Protein AF-A0A831TTP4-F1 (afdb_monomer)

Structure (mmCIF, N/CA/C/O backbone):
data_AF-A0A831TTP4-F1
#
_entry.id   AF-A0A831TTP4-F1
#
loop_
_atom_site.group_PDB
_atom_site.id
_atom_site.type_symbol
_atom_site.label_atom_id
_atom_site.label_alt_id
_atom_site.label_comp_id
_atom_site.label_asym_id
_atom_site.label_entity_id
_atom_site.label_seq_id
_atom_site.pdbx_PDB_ins_code
_atom_site.Cartn_x
_atom_site.Cartn_y
_atom_site.Cartn_z
_atom_site.occupancy
_atom_site.B_iso_or_equiv
_atom_site.auth_seq_id
_atom_site.auth_comp_id
_atom_site.auth_asym_id
_atom_site.auth_atom_id
_atom_site.pdbx_PDB_model_num
ATOM 1 N N . MET A 1 1 ? -9.230 6.347 -8.702 1.00 79.06 1 MET A N 1
ATOM 2 C CA . MET A 1 1 ? -8.635 7.580 -8.117 1.00 79.06 1 MET A CA 1
ATOM 3 C C . MET A 1 1 ? -7.131 7.579 -8.394 1.00 79.06 1 MET A C 1
ATOM 5 O O . MET A 1 1 ? -6.587 6.504 -8.600 1.00 79.06 1 MET A O 1
ATOM 9 N N . ARG A 1 2 ? -6.454 8.738 -8.431 1.00 80.31 2 ARG A N 1
ATOM 10 C CA . ARG A 1 2 ? -4.984 8.819 -8.549 1.00 80.31 2 ARG A CA 1
ATOM 11 C C . ARG A 1 2 ? -4.378 9.503 -7.327 1.00 80.31 2 ARG A C 1
ATOM 13 O O . ARG A 1 2 ? -4.895 10.533 -6.901 1.00 80.31 2 ARG A O 1
ATOM 20 N N . ALA A 1 3 ? -3.294 8.951 -6.792 1.00 77.06 3 ALA A N 1
ATOM 21 C CA . ALA A 1 3 ? -2.539 9.535 -5.684 1.00 77.06 3 ALA A CA 1
ATOM 22 C C . ALA A 1 3 ? -1.160 10.045 -6.127 1.00 77.06 3 ALA A C 1
ATOM 24 O O . ALA A 1 3 ? -0.615 9.651 -7.164 1.00 77.06 3 ALA A O 1
ATOM 25 N N . ARG A 1 4 ? -0.591 10.952 -5.320 1.00 77.38 4 ARG A N 1
ATOM 26 C CA . ARG A 1 4 ? 0.774 11.467 -5.510 1.00 77.38 4 ARG A CA 1
ATOM 27 C C . ARG A 1 4 ? 1.772 10.303 -5.498 1.00 77.38 4 ARG A C 1
ATOM 29 O O . ARG A 1 4 ? 1.613 9.374 -4.718 1.00 77.38 4 ARG A O 1
ATOM 36 N N . GLY A 1 5 ? 2.787 10.369 -6.361 1.00 74.56 5 GLY A N 1
ATOM 37 C CA . GLY A 1 5 ? 3.760 9.283 -6.546 1.00 74.56 5 GLY A CA 1
ATOM 38 C C . GLY A 1 5 ? 3.427 8.313 -7.686 1.00 74.56 5 GLY A C 1
ATOM 39 O O . GLY A 1 5 ? 4.150 7.345 -7.873 1.00 74.56 5 GLY A O 1
ATOM 40 N N . GLY A 1 6 ? 2.375 8.585 -8.467 1.00 85.88 6 GLY A N 1
ATOM 41 C CA . GLY A 1 6 ? 2.029 7.777 -9.639 1.00 85.88 6 GLY A CA 1
ATOM 42 C C . GLY A 1 6 ? 1.288 6.499 -9.270 1.00 85.88 6 GLY A C 1
ATOM 43 O O . GLY A 1 6 ? 1.607 5.445 -9.794 1.00 85.88 6 GLY A O 1
ATOM 44 N N . TYR A 1 7 ? 0.320 6.575 -8.358 1.00 88.62 7 TYR A N 1
ATOM 45 C CA . TYR A 1 7 ? -0.490 5.419 -7.971 1.00 88.62 7 TYR A CA 1
ATOM 46 C C . TYR A 1 7 ? -1.911 5.559 -8.503 1.00 88.62 7 TYR A C 1
ATOM 48 O O . TYR A 1 7 ? -2.552 6.598 -8.311 1.00 88.62 7 TYR A O 1
ATOM 56 N N . GLU A 1 8 ? -2.418 4.502 -9.121 1.00 92.75 8 GLU A N 1
ATOM 57 C CA . GLU A 1 8 ? -3.842 4.305 -9.352 1.00 92.75 8 GLU A CA 1
ATOM 58 C C . GLU A 1 8 ? -4.432 3.513 -8.186 1.00 92.75 8 GLU A C 1
ATOM 60 O O . GLU A 1 8 ? -3.843 2.548 -7.701 1.00 92.75 8 GLU A O 1
ATOM 65 N N . LEU A 1 9 ? -5.571 3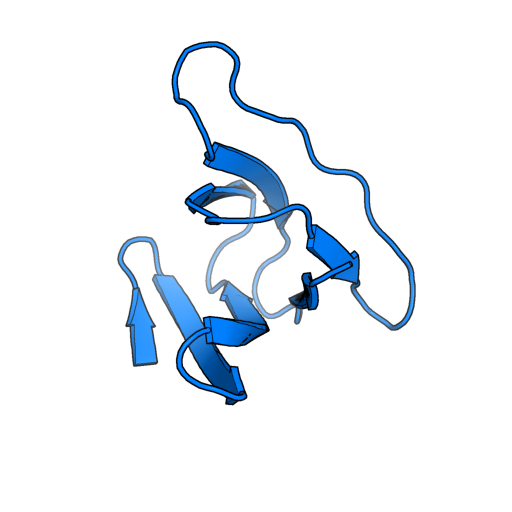.992 -7.691 1.00 91.38 9 LEU A N 1
ATOM 66 C CA . LEU A 1 9 ? -6.225 3.493 -6.490 1.00 91.38 9 LEU A CA 1
ATOM 67 C C . LEU A 1 9 ? -7.704 3.246 -6.751 1.00 91.38 9 LEU A C 1
ATOM 69 O O . LEU A 1 9 ? -8.419 4.143 -7.223 1.00 91.38 9 LEU A O 1
ATOM 73 N N . GLU A 1 10 ? -8.173 2.080 -6.342 1.00 92.00 10 GLU A N 1
ATOM 74 C CA . GLU A 1 10 ? -9.585 1.782 -6.139 1.00 92.00 10 GLU A CA 1
ATOM 75 C C . GLU A 1 10 ? -9.795 1.427 -4.670 1.00 92.00 10 GLU A C 1
ATOM 77 O O . GLU A 1 10 ? -8.970 0.752 -4.062 1.00 92.00 10 GLU A O 1
ATOM 82 N N . ILE A 1 11 ? -10.865 1.939 -4.070 1.00 90.75 11 ILE A N 1
ATOM 83 C CA . ILE A 1 11 ? -11.117 1.785 -2.641 1.00 90.75 11 ILE A CA 1
ATOM 84 C C . ILE A 1 11 ? -12.562 1.354 -2.452 1.00 90.75 11 ILE A C 1
ATOM 86 O O . ILE A 1 11 ? -13.473 2.027 -2.939 1.00 90.75 11 ILE A O 1
ATOM 90 N N . LYS A 1 12 ? -12.764 0.270 -1.704 1.00 90.62 12 LYS A N 1
ATOM 91 C CA . LYS A 1 12 ? -14.081 -0.180 -1.265 1.00 90.62 12 LYS A CA 1
ATOM 92 C C . LYS A 1 12 ? -14.258 0.096 0.218 1.00 90.62 12 LYS A C 1
ATOM 94 O O . LYS A 1 12 ? -13.345 -0.072 1.029 1.00 90.62 12 LYS A O 1
ATOM 99 N N . TRP A 1 13 ? -15.469 0.514 0.545 1.00 89.94 13 TRP A N 1
ATOM 100 C CA . TRP A 1 13 ? -15.882 0.865 1.891 1.00 89.94 13 TRP A CA 1
ATOM 101 C C . TRP A 1 13 ? -17.030 -0.050 2.304 1.00 89.94 13 TRP A C 1
ATOM 103 O O . TRP A 1 13 ? -17.925 -0.319 1.502 1.00 89.94 13 TRP A O 1
ATOM 113 N N . ALA A 1 14 ? -17.037 -0.479 3.561 1.00 88.31 14 ALA A N 1
ATOM 114 C CA . ALA A 1 14 ? -18.140 -1.206 4.172 1.00 88.31 14 ALA A CA 1
ATOM 115 C C . ALA A 1 14 ? -18.430 -0.593 5.544 1.00 88.31 14 ALA A C 1
ATOM 117 O O . ALA A 1 14 ? -17.512 -0.335 6.320 1.00 88.31 14 ALA A O 1
ATOM 118 N N . ASN A 1 15 ? -19.705 -0.332 5.843 1.00 87.00 15 ASN A N 1
ATOM 119 C CA . ASN A 1 15 ? -20.146 0.233 7.127 1.00 87.00 15 ASN A CA 1
ATOM 120 C C . ASN A 1 15 ? -19.422 1.536 7.535 1.00 87.00 15 ASN A C 1
ATOM 122 O O . ASN A 1 15 ? -19.197 1.781 8.715 1.00 87.00 15 ASN A O 1
ATOM 126 N N . GLY A 1 16 ? -19.040 2.372 6.562 1.00 84.12 16 GLY A N 1
ATOM 127 C CA . GLY A 1 16 ? -18.327 3.633 6.810 1.00 84.12 16 GLY A CA 1
ATOM 128 C C . GLY A 1 16 ? -16.817 3.497 7.042 1.00 84.12 16 GLY A C 1
ATOM 129 O O . GLY A 1 16 ? -16.155 4.513 7.239 1.00 84.12 16 GLY A O 1
ATOM 130 N N . SER A 1 17 ? -16.266 2.284 6.958 1.00 84.12 17 SER A N 1
ATOM 131 C CA . SER A 1 17 ? -14.835 2.006 7.109 1.00 84.12 17 SER A CA 1
ATOM 132 C C . SER A 1 17 ? -14.231 1.440 5.828 1.00 84.12 17 SER A C 1
ATOM 134 O O . SER A 1 17 ? -14.921 0.828 5.010 1.00 84.12 17 SER A O 1
ATOM 136 N N . LEU A 1 18 ? -12.930 1.672 5.637 1.00 85.31 18 LEU A N 1
ATOM 137 C CA . LEU A 1 18 ? -12.163 1.066 4.550 1.00 85.31 18 LEU A CA 1
ATOM 138 C C . LEU A 1 18 ? -12.251 -0.451 4.705 1.00 85.31 18 LEU A C 1
ATOM 140 O O . LEU A 1 18 ? -11.930 -0.931 5.782 1.00 85.31 18 LEU A O 1
ATOM 144 N N . SER A 1 19 ? -12.671 -1.183 3.675 1.00 89.38 19 SER A N 1
ATOM 145 C CA . SER A 1 19 ? -12.707 -2.652 3.701 1.00 89.38 19 SER A CA 1
ATOM 146 C C . SER A 1 19 ? -11.639 -3.264 2.800 1.00 89.38 19 SER A C 1
ATOM 148 O O . SER A 1 19 ? -11.042 -4.282 3.143 1.00 89.38 19 SER A O 1
ATOM 150 N N . GLU A 1 20 ? -11.391 -2.634 1.650 1.00 91.19 20 GLU A N 1
ATOM 151 C CA . GLU A 1 20 ? -10.471 -3.136 0.635 1.00 91.19 20 GLU A CA 1
ATOM 152 C C . GLU A 1 20 ? -9.878 -1.971 -0.163 1.00 91.19 20 GLU A C 1
ATOM 154 O O . GLU A 1 20 ? -10.575 -0.994 -0.452 1.00 91.19 2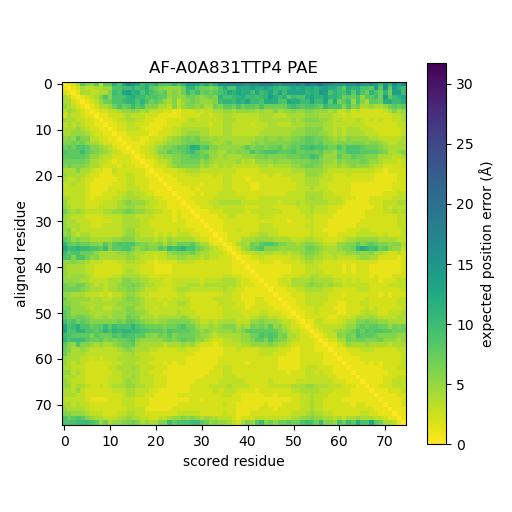0 GLU A O 1
ATOM 159 N N . ALA A 1 21 ? -8.613 -2.072 -0.558 1.00 92.69 21 ALA A N 1
ATOM 160 C CA . ALA A 1 21 ? -8.019 -1.145 -1.517 1.00 92.69 21 ALA A CA 1
ATOM 161 C C . ALA A 1 21 ? -7.184 -1.888 -2.558 1.00 92.69 21 ALA A C 1
ATOM 163 O O . ALA A 1 21 ? -6.440 -2.804 -2.224 1.00 92.69 21 ALA A O 1
ATOM 164 N N . HIS A 1 22 ? -7.290 -1.461 -3.811 1.00 94.62 22 HIS A N 1
ATOM 165 C CA . HIS A 1 22 ? -6.475 -1.930 -4.925 1.00 94.62 22 HIS A CA 1
ATOM 166 C C . HIS A 1 22 ? -5.528 -0.816 -5.328 1.00 94.62 22 HIS A C 1
ATOM 168 O O . HIS A 1 22 ? -5.954 0.313 -5.574 1.00 94.62 22 HIS A O 1
ATOM 174 N N . ILE A 1 23 ? -4.243 -1.141 -5.380 1.00 94.75 23 ILE A N 1
ATOM 175 C CA . ILE A 1 23 ? -3.163 -0.201 -5.648 1.00 94.75 23 ILE A CA 1
ATOM 176 C C . ILE A 1 23 ? -2.379 -0.695 -6.856 1.00 94.75 23 ILE A C 1
ATOM 178 O O . ILE A 1 23 ? -1.869 -1.815 -6.853 1.00 94.75 23 ILE A O 1
ATOM 182 N N . VAL A 1 24 ? -2.245 0.161 -7.867 1.00 96.62 24 VAL A N 1
ATOM 183 C CA . VAL A 1 24 ? -1.386 -0.075 -9.031 1.00 96.62 24 VAL A CA 1
ATOM 184 C C . VAL A 1 24 ? -0.391 1.083 -9.140 1.00 96.62 24 VAL A C 1
ATOM 186 O O . VAL A 1 24 ? -0.787 2.212 -9.439 1.00 96.62 24 VAL A O 1
ATOM 189 N N . PRO A 1 25 ? 0.902 0.857 -8.865 1.00 95.19 25 PRO A N 1
ATOM 190 C CA . PRO A 1 25 ? 1.929 1.877 -8.983 1.00 95.19 25 PRO A CA 1
ATOM 191 C C . PRO A 1 25 ? 2.394 2.020 -10.435 1.00 95.19 25 PRO A C 1
ATOM 193 O O . PRO A 1 25 ? 2.487 1.053 -11.187 1.00 95.19 25 PRO A O 1
ATOM 196 N N . GLN A 1 26 ? 2.783 3.225 -10.820 1.00 94.94 26 GLN A N 1
ATOM 197 C CA . GLN A 1 26 ? 3.427 3.509 -12.100 1.00 94.94 26 GLN A CA 1
ATOM 198 C C . GLN A 1 26 ? 4.944 3.278 -12.038 1.00 94.94 26 GLN A C 1
ATOM 200 O O . GLN A 1 26 ? 5.569 3.025 -13.065 1.00 94.94 26 GLN A O 1
ATOM 205 N N . TYR A 1 27 ? 5.533 3.340 -10.841 1.00 93.88 27 TYR A N 1
ATOM 206 C CA . TYR A 1 27 ? 6.971 3.209 -10.609 1.00 93.88 27 TYR A CA 1
ATOM 207 C C . TYR A 1 27 ? 7.252 2.171 -9.523 1.00 93.88 27 TYR A C 1
ATOM 209 O O . TYR A 1 27 ? 6.473 2.017 -8.585 1.00 93.88 27 TYR A O 1
ATOM 217 N N . SER A 1 28 ? 8.380 1.475 -9.641 1.00 96.31 28 SER A N 1
ATOM 218 C CA . SER A 1 28 ? 8.860 0.570 -8.595 1.00 96.31 28 SER A CA 1
ATOM 219 C C . SER A 1 28 ? 9.516 1.349 -7.452 1.00 96.31 28 SER A C 1
ATOM 221 O O . SER A 1 28 ? 10.084 2.419 -7.678 1.00 96.31 28 SER A O 1
ATOM 223 N N . GLY A 1 29 ? 9.483 0.793 -6.243 1.00 94.81 29 GLY A N 1
ATOM 224 C CA . GLY A 1 29 ? 10.112 1.368 -5.053 1.00 94.81 29 GLY A CA 1
ATOM 225 C C . GLY A 1 29 ? 9.284 1.109 -3.802 1.00 94.81 29 GLY A C 1
ATOM 226 O O . GLY A 1 29 ? 8.518 0.153 -3.747 1.00 94.81 29 GLY A O 1
ATOM 227 N N . THR A 1 30 ? 9.390 1.985 -2.808 1.00 95.06 30 THR A N 1
ATOM 228 C CA . THR A 1 30 ? 8.624 1.847 -1.568 1.00 95.06 30 THR A CA 1
ATOM 229 C C . THR A 1 30 ? 7.280 2.575 -1.668 1.00 95.06 30 THR A C 1
ATOM 231 O O . THR A 1 30 ? 7.223 3.781 -1.921 1.00 95.06 30 THR A O 1
ATOM 234 N N . CYS A 1 31 ? 6.188 1.849 -1.431 1.00 93.38 31 CYS A N 1
ATOM 235 C CA . CYS A 1 31 ? 4.860 2.417 -1.224 1.00 93.38 31 CYS A CA 1
ATOM 236 C C . CYS A 1 31 ? 4.620 2.594 0.274 1.00 93.38 31 CYS A C 1
ATOM 238 O O . CYS A 1 31 ? 4.752 1.631 1.028 1.00 93.38 31 CYS A O 1
ATOM 240 N N . SER A 1 32 ? 4.249 3.805 0.692 1.00 92.88 32 SER A N 1
ATOM 241 C CA . SER A 1 32 ? 3.879 4.116 2.073 1.00 92.88 32 SER A CA 1
ATOM 242 C C . SER A 1 32 ? 2.453 4.634 2.121 1.00 92.88 32 SER A C 1
ATOM 244 O O . SER A 1 32 ? 2.098 5.570 1.403 1.00 92.88 32 SER A O 1
ATOM 246 N N . ILE A 1 33 ? 1.638 4.048 2.990 1.00 90.31 33 ILE A N 1
ATOM 247 C CA . ILE A 1 33 ? 0.226 4.398 3.120 1.00 90.31 33 ILE A CA 1
ATOM 248 C C . ILE A 1 33 ? -0.168 4.481 4.588 1.00 90.31 33 ILE A C 1
ATOM 250 O O . ILE A 1 33 ? 0.353 3.750 5.430 1.00 90.31 33 ILE A O 1
ATOM 254 N N . ARG A 1 34 ? -1.115 5.370 4.891 1.00 90.75 34 ARG A N 1
ATOM 255 C CA . ARG A 1 34 ? -1.731 5.442 6.214 1.00 90.75 34 ARG A CA 1
ATOM 256 C C . ARG A 1 34 ? -2.999 4.602 6.230 1.00 90.75 34 ARG A C 1
ATOM 258 O O . ARG A 1 34 ? -3.898 4.841 5.428 1.00 90.75 34 ARG A O 1
ATOM 265 N N . VAL A 1 35 ? -3.070 3.666 7.163 1.00 87.69 35 VAL A N 1
ATOM 266 C CA . VAL A 1 35 ? -4.189 2.750 7.356 1.00 87.69 35 VAL A CA 1
ATOM 267 C C . VAL A 1 35 ? -4.752 2.889 8.779 1.00 87.69 35 VAL A C 1
ATOM 269 O O . VAL A 1 35 ? -3.980 3.013 9.729 1.00 87.69 35 VAL A O 1
ATOM 272 N N . PRO A 1 36 ? -6.088 2.920 8.952 1.00 80.88 36 PRO A N 1
ATOM 273 C CA . PRO A 1 36 ? -6.716 3.119 10.264 1.00 80.88 36 PRO A CA 1
ATOM 274 C C . PRO A 1 36 ? -6.774 1.852 11.135 1.00 80.88 36 PRO A C 1
ATOM 276 O O . PRO A 1 36 ? -6.965 1.953 12.344 1.00 80.88 36 PRO A O 1
ATOM 279 N N . HIS A 1 37 ? -6.619 0.674 10.529 1.00 82.31 37 HIS A N 1
ATOM 280 C CA . HIS A 1 37 ? -6.720 -0.644 11.163 1.00 82.31 37 HIS A CA 1
ATOM 281 C C . HIS A 1 37 ? -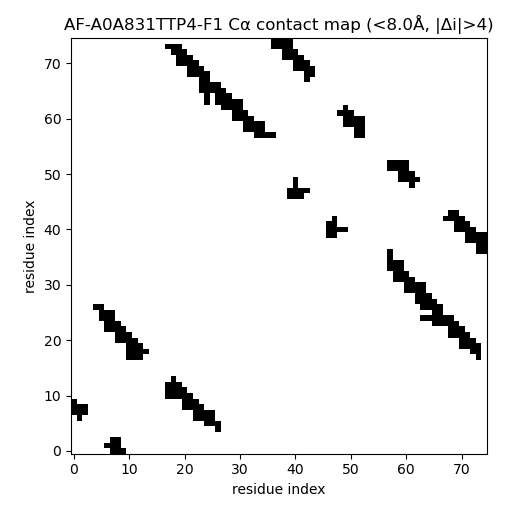5.546 -1.527 10.728 1.00 82.31 37 HIS A C 1
ATOM 283 O O . HIS A 1 37 ? -4.692 -1.079 9.961 1.00 82.31 37 HIS A O 1
ATOM 289 N N . ASP A 1 38 ? -5.493 -2.765 11.215 1.00 87.00 38 ASP A N 1
ATOM 290 C CA . ASP A 1 38 ? -4.549 -3.757 10.708 1.00 87.00 38 ASP A CA 1
ATOM 291 C C . ASP A 1 38 ? -5.000 -4.266 9.336 1.00 87.00 38 ASP A C 1
ATOM 293 O O . ASP A 1 38 ? -6.183 -4.512 9.101 1.00 87.00 38 ASP A O 1
ATOM 297 N N . PHE A 1 39 ? -4.038 -4.395 8.423 1.00 89.81 39 PHE A N 1
ATOM 298 C CA . PHE A 1 39 ? -4.272 -4.854 7.059 1.00 89.81 39 PHE A CA 1
ATOM 299 C C . PHE A 1 39 ? -3.301 -5.962 6.685 1.00 89.81 39 PHE A C 1
ATOM 301 O O . PHE A 1 39 ? -2.134 -5.967 7.085 1.00 89.81 39 PHE A O 1
ATOM 308 N N . GLU A 1 40 ? -3.768 -6.851 5.824 1.00 94.75 40 GLU A N 1
ATOM 309 C CA . GLU A 1 40 ? -2.918 -7.732 5.039 1.00 94.75 40 GLU A CA 1
ATOM 310 C C . GLU A 1 40 ? -2.779 -7.177 3.628 1.00 94.75 40 GLU A C 1
ATOM 312 O O . GLU A 1 40 ? -3.710 -6.582 3.083 1.00 94.75 40 GLU A O 1
ATOM 317 N N . ILE A 1 41 ? -1.602 -7.381 3.039 1.00 95.88 41 ILE A N 1
ATOM 318 C CA . ILE A 1 41 ? -1.317 -6.972 1.667 1.00 95.88 41 ILE A CA 1
ATOM 319 C C . ILE A 1 41 ? -1.077 -8.223 0.841 1.00 95.88 41 ILE A C 1
ATOM 321 O O . ILE A 1 41 ? -0.310 -9.100 1.243 1.00 95.88 41 ILE A O 1
ATOM 325 N N . TYR A 1 42 ? -1.712 -8.287 -0.320 1.00 97.12 42 TYR A N 1
ATOM 326 C CA . TYR A 1 42 ? -1.601 -9.379 -1.268 1.00 97.12 42 TYR A CA 1
ATOM 327 C C . TYR A 1 42 ? -1.135 -8.871 -2.628 1.00 97.12 42 TYR A C 1
ATOM 329 O O . TYR A 1 42 ? -1.495 -7.779 -3.056 1.00 97.12 42 TYR A O 1
ATOM 337 N N . SER A 1 43 ? -0.365 -9.690 -3.336 1.00 97.06 43 SER A N 1
ATOM 338 C CA . SER A 1 43 ? -0.079 -9.515 -4.759 1.00 97.06 43 SER A CA 1
ATOM 339 C C . SER A 1 43 ? -0.034 -10.887 -5.419 1.00 97.06 43 SER A C 1
ATOM 341 O O . SER A 1 43 ? 0.565 -11.811 -4.870 1.00 97.06 43 SER A O 1
ATOM 343 N N . ASP A 1 44 ? -0.703 -11.048 -6.562 1.00 93.88 44 ASP A N 1
ATOM 344 C CA . ASP A 1 44 ? -0.878 -12.341 -7.243 1.00 93.88 44 ASP A CA 1
ATOM 345 C C . ASP A 1 44 ? -1.343 -13.459 -6.287 1.00 93.88 44 ASP A C 1
ATOM 347 O O . ASP A 1 44 ? -0.781 -14.555 -6.247 1.00 93.88 44 ASP A O 1
ATOM 351 N N . HIS A 1 45 ? -2.346 -13.151 -5.455 1.00 92.44 45 HIS A N 1
ATOM 352 C CA . HIS A 1 45 ? -2.917 -14.046 -4.436 1.00 92.44 45 HIS A CA 1
ATOM 353 C C . HIS A 1 45 ? -1.945 -14.517 -3.340 1.00 92.44 45 HIS A C 1
ATOM 355 O O . HIS A 1 45 ? -2.270 -15.420 -2.568 1.00 92.44 45 HIS A O 1
ATO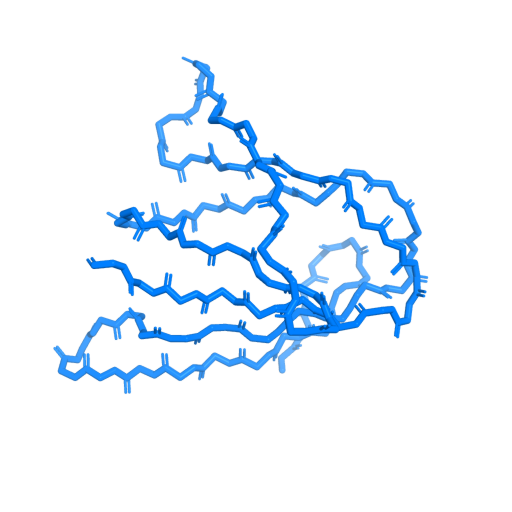M 361 N N . ARG A 1 46 ? -0.764 -13.902 -3.223 1.00 95.94 46 ARG A N 1
ATOM 362 C CA . ARG A 1 46 ? 0.210 -14.189 -2.165 1.00 95.94 46 ARG A CA 1
ATOM 363 C C . ARG A 1 46 ? 0.296 -13.028 -1.196 1.00 95.94 46 ARG A C 1
ATOM 365 O O . ARG A 1 46 ? 0.443 -11.884 -1.620 1.00 95.94 46 ARG A O 1
ATOM 372 N N . LYS A 1 47 ? 0.234 -13.334 0.100 1.00 96.56 47 LYS A N 1
ATOM 373 C CA . LYS A 1 47 ? 0.471 -12.347 1.154 1.00 96.56 47 LYS A CA 1
ATOM 374 C C . LYS A 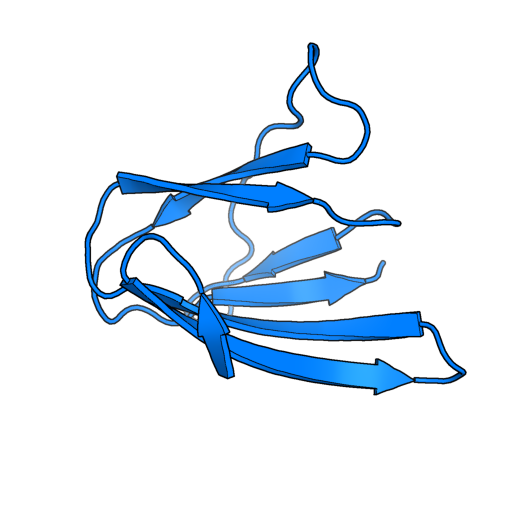1 47 ? 1.920 -11.866 1.068 1.00 96.56 47 LYS A C 1
ATOM 376 O O . LYS A 1 47 ? 2.829 -12.689 0.960 1.00 96.56 47 LYS A O 1
ATOM 381 N N . ILE A 1 48 ? 2.121 -10.556 1.118 1.00 96.44 48 ILE A N 1
ATOM 382 C CA . ILE A 1 48 ? 3.443 -9.932 1.149 1.00 96.44 48 ILE A CA 1
ATOM 383 C C . ILE A 1 48 ? 3.688 -9.270 2.502 1.00 96.44 48 ILE A C 1
ATOM 385 O O . ILE A 1 48 ? 2.756 -8.884 3.214 1.00 96.44 48 ILE A O 1
ATOM 389 N N . GLU A 1 49 ? 4.959 -9.141 2.859 1.00 95.75 49 GLU A N 1
ATOM 390 C CA . GLU A 1 49 ? 5.357 -8.456 4.080 1.00 95.75 49 GLU A CA 1
ATOM 391 C C . GLU A 1 49 ? 5.292 -6.937 3.917 1.00 95.75 49 GLU A C 1
ATOM 393 O O . GLU A 1 49 ? 5.558 -6.381 2.850 1.00 95.75 49 GLU A O 1
ATOM 398 N N . HIS A 1 50 ? 4.978 -6.263 5.017 1.00 94.62 50 HIS A N 1
ATOM 399 C CA . HIS A 1 50 ? 5.051 -4.816 5.144 1.00 94.62 50 HIS A CA 1
ATOM 400 C C . HIS A 1 50 ? 5.662 -4.463 6.498 1.00 94.62 50 HIS A C 1
ATOM 402 O O . HIS A 1 50 ? 5.637 -5.252 7.444 1.00 94.62 50 HIS A O 1
ATOM 408 N N . ARG A 1 51 ? 6.212 -3.257 6.602 1.00 93.69 51 ARG A N 1
ATOM 409 C CA . ARG A 1 51 ? 6.774 -2.720 7.843 1.00 93.69 51 ARG A CA 1
ATOM 410 C C . ARG A 1 51 ? 5.900 -1.585 8.340 1.00 93.69 51 ARG A C 1
ATOM 412 O O . ARG A 1 51 ? 5.507 -0.732 7.550 1.00 93.69 51 ARG A O 1
ATOM 419 N N . ARG A 1 52 ? 5.623 -1.547 9.643 1.00 91.31 52 ARG A N 1
ATOM 420 C CA . ARG A 1 52 ? 5.039 -0.357 10.274 1.00 91.31 52 ARG A CA 1
ATOM 421 C C . ARG A 1 52 ? 6.127 0.692 10.463 1.00 91.31 52 ARG A C 1
ATOM 423 O O . ARG A 1 52 ? 7.230 0.364 10.898 1.00 91.31 52 ARG A O 1
ATOM 430 N N . ASP A 1 53 ? 5.808 1.936 10.148 1.00 87.69 53 ASP A N 1
ATOM 431 C CA . ASP A 1 53 ? 6.676 3.069 10.444 1.00 87.69 53 ASP A CA 1
ATOM 432 C C . ASP A 1 53 ? 6.610 3.371 11.950 1.00 87.69 53 ASP A C 1
ATOM 434 O O . ASP A 1 53 ? 5.542 3.635 12.502 1.00 87.69 53 ASP A O 1
ATOM 438 N N . THR A 1 54 ? 7.752 3.314 12.637 1.00 86.62 54 THR A N 1
ATOM 439 C CA . THR A 1 54 ? 7.838 3.589 14.081 1.00 86.62 54 THR A CA 1
ATOM 440 C C . THR A 1 54 ? 7.720 5.075 14.410 1.00 86.62 54 THR A C 1
ATOM 442 O O . THR A 1 54 ? 7.413 5.424 15.545 1.00 86.62 54 THR A O 1
ATOM 445 N N . ASN A 1 55 ? 7.963 5.952 13.434 1.00 89.19 55 ASN A N 1
ATOM 446 C CA . ASN A 1 55 ? 7.913 7.402 13.599 1.00 89.19 55 ASN A CA 1
ATOM 447 C C . ASN A 1 55 ? 6.548 7.979 13.202 1.00 89.19 55 ASN A C 1
ATOM 449 O O . A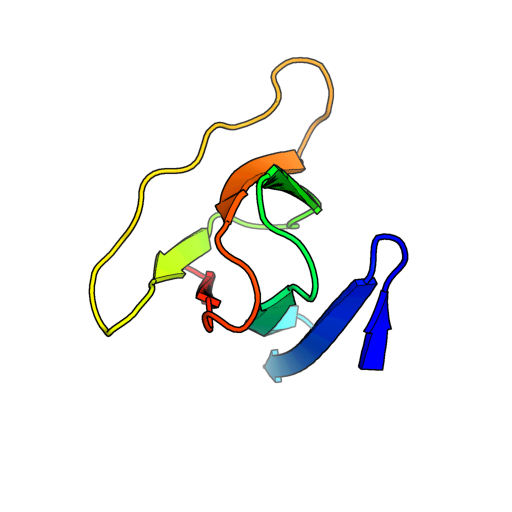SN A 1 55 ? 6.238 9.121 13.541 1.00 89.19 55 ASN A O 1
ATOM 453 N N . GLN A 1 56 ? 5.726 7.209 12.483 1.00 86.88 56 GLN A N 1
ATOM 454 C CA . GLN A 1 56 ? 4.414 7.636 12.009 1.00 86.88 56 GLN A CA 1
ATOM 455 C C . GLN A 1 56 ? 3.344 6.594 12.320 1.00 86.88 56 GLN A C 1
ATOM 457 O O . GLN A 1 56 ? 3.196 5.590 11.623 1.00 86.88 56 GLN A O 1
ATOM 462 N N . SER A 1 57 ? 2.533 6.883 13.339 1.00 87.31 57 SER A N 1
ATOM 463 C CA . SER A 1 57 ? 1.423 6.012 13.720 1.00 87.31 57 SER A CA 1
ATOM 464 C C . SER A 1 57 ? 0.474 5.751 12.544 1.00 87.31 57 SER A C 1
ATOM 466 O O . SER A 1 57 ? 0.088 6.667 11.807 1.00 87.31 57 SER A O 1
ATOM 468 N N . GLY A 1 58 ? 0.117 4.477 12.370 1.00 88.56 58 GLY A N 1
ATOM 469 C CA . GLY A 1 58 ? -0.787 4.011 11.323 1.00 88.56 58 GLY A CA 1
ATOM 470 C C . GLY A 1 58 ? -0.201 4.035 9.911 1.00 88.56 58 GLY A C 1
ATOM 471 O O . GLY A 1 58 ? -0.954 3.840 8.966 1.00 88.56 58 GLY A O 1
ATOM 472 N N . VAL A 1 59 ? 1.100 4.288 9.723 1.00 93.06 59 VAL A N 1
ATOM 473 C CA . VAL A 1 59 ? 1.738 4.201 8.400 1.00 93.06 59 VAL A CA 1
ATOM 474 C C . VAL A 1 59 ? 2.409 2.842 8.228 1.00 93.06 59 VAL A C 1
ATOM 476 O O . VAL A 1 59 ? 3.178 2.403 9.084 1.00 93.06 59 VAL A O 1
ATOM 479 N N . ILE A 1 60 ? 2.130 2.186 7.104 1.00 93.38 60 ILE A N 1
ATOM 480 C CA . ILE A 1 60 ? 2.828 0.975 6.669 1.00 93.38 60 ILE A CA 1
ATOM 481 C C . ILE A 1 60 ? 3.561 1.231 5.358 1.00 93.38 60 ILE A C 1
ATOM 483 O O . ILE A 1 60 ? 3.109 2.029 4.536 1.00 93.38 60 ILE A O 1
ATOM 487 N N . SER A 1 61 ? 4.673 0.525 5.171 1.00 95.19 61 SER A N 1
ATOM 488 C CA . SER A 1 61 ? 5.515 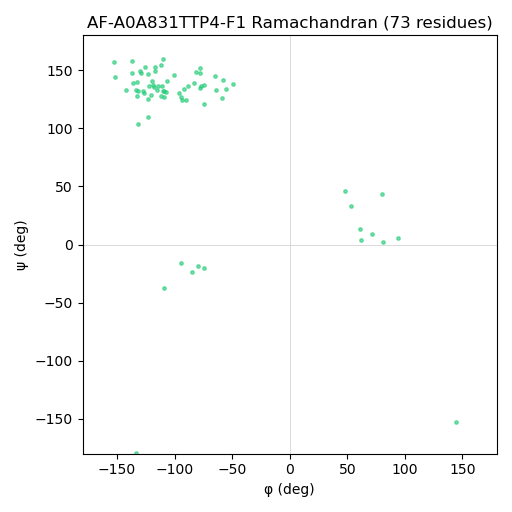0.607 3.983 1.00 95.19 61 SER A CA 1
ATOM 489 C C . SER A 1 61 ? 5.878 -0.776 3.455 1.00 95.19 61 SER A C 1
ATOM 491 O O . SER A 1 61 ? 6.173 -1.684 4.236 1.00 95.19 61 SER A O 1
ATOM 493 N N . PHE A 1 62 ? 5.881 -0.933 2.136 1.00 95.75 62 PHE A N 1
ATOM 494 C CA . PHE A 1 62 ? 6.236 -2.178 1.456 1.00 95.75 62 PHE A CA 1
ATOM 495 C C . PHE A 1 62 ? 6.799 -1.901 0.060 1.00 95.75 62 PHE A C 1
ATOM 497 O O . PHE A 1 62 ? 6.556 -0.844 -0.524 1.00 95.75 62 PHE A O 1
ATOM 504 N N . GLU A 1 63 ? 7.569 -2.853 -0.464 1.00 96.75 63 GLU A N 1
ATOM 505 C CA . GLU A 1 63 ? 8.151 -2.749 -1.801 1.00 96.75 63 GLU A CA 1
ATOM 506 C C . GLU A 1 63 ? 7.108 -3.056 -2.875 1.00 96.75 63 GLU A C 1
ATOM 508 O O . GLU A 1 63 ? 6.368 -4.043 -2.797 1.00 96.75 63 GLU A O 1
ATOM 513 N N . VAL A 1 64 ? 7.081 -2.216 -3.904 1.00 96.88 64 VAL A N 1
ATOM 514 C CA . VAL A 1 64 ? 6.174 -2.323 -5.038 1.00 96.88 64 VAL A CA 1
ATOM 515 C C . VAL A 1 64 ? 6.919 -2.339 -6.366 1.00 96.88 64 VAL A C 1
ATOM 517 O O . VAL A 1 64 ? 8.007 -1.782 -6.514 1.00 96.88 64 VAL A O 1
ATOM 520 N N . GLN A 1 65 ? 6.308 -2.978 -7.357 1.00 97.12 65 GLN A N 1
ATOM 521 C CA . GLN A 1 65 ? 6.782 -3.034 -8.735 1.00 97.12 65 GLN A CA 1
ATOM 522 C C . GLN A 1 65 ? 5.797 -2.303 -9.640 1.00 97.12 65 GLN A C 1
ATOM 524 O O . GLN A 1 65 ? 4.589 -2.499 -9.513 1.00 97.12 65 GLN A O 1
ATOM 529 N N . ALA A 1 66 ? 6.313 -1.492 -10.565 1.00 96.19 66 ALA A N 1
ATOM 530 C CA . ALA A 1 66 ? 5.506 -0.797 -11.563 1.00 96.19 66 ALA A CA 1
ATOM 531 C C . ALA A 1 66 ? 4.524 -1.745 -12.279 1.00 96.19 66 ALA A C 1
ATO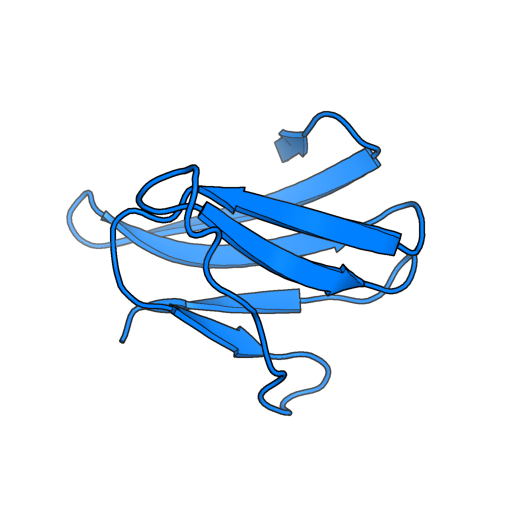M 533 O O . ALA A 1 66 ? 4.882 -2.867 -12.636 1.00 96.19 66 ALA A O 1
ATOM 534 N N . ALA A 1 67 ? 3.296 -1.269 -12.492 1.00 94.94 67 ALA A N 1
ATOM 535 C CA . ALA A 1 67 ? 2.170 -1.969 -13.114 1.00 94.94 67 ALA A CA 1
ATOM 536 C C . ALA A 1 67 ? 1.676 -3.239 -12.392 1.00 94.94 67 ALA A C 1
ATOM 538 O O . ALA A 1 67 ? 0.758 -3.896 -12.882 1.00 94.94 67 ALA A O 1
ATOM 539 N N . ARG A 1 68 ? 2.225 -3.582 -11.220 1.00 96.50 68 ARG A N 1
ATOM 540 C CA . ARG A 1 68 ? 1.772 -4.735 -10.438 1.00 96.50 68 ARG A CA 1
ATOM 541 C C . ARG A 1 68 ? 0.641 -4.350 -9.489 1.00 96.50 68 ARG A C 1
ATOM 543 O O . ARG A 1 68 ? 0.714 -3.325 -8.822 1.00 96.50 68 ARG A O 1
ATOM 550 N N . ALA A 1 69 ? -0.392 -5.182 -9.411 1.00 96.19 69 ALA A N 1
ATOM 551 C CA . ALA A 1 69 ? -1.516 -4.943 -8.516 1.00 96.19 69 ALA A CA 1
ATOM 552 C C . ALA A 1 69 ? -1.216 -5.425 -7.090 1.00 96.19 69 ALA A C 1
ATOM 554 O O . ALA A 1 69 ? -0.658 -6.510 -6.875 1.00 96.19 69 ALA A O 1
ATOM 555 N N . TYR A 1 70 ? -1.633 -4.607 -6.129 1.00 97.00 70 TYR A N 1
ATOM 556 C CA . TYR A 1 70 ? -1.578 -4.896 -4.705 1.00 97.00 70 TYR A CA 1
ATOM 557 C C . TYR A 1 70 ? -2.959 -4.701 -4.098 1.00 97.00 70 TYR A C 1
ATOM 559 O O . TYR A 1 70 ? -3.594 -3.668 -4.303 1.00 97.00 70 TYR A O 1
ATOM 567 N N . GLU A 1 71 ? -3.408 -5.692 -3.345 1.00 96.00 71 GLU A N 1
ATOM 568 C CA . GLU A 1 71 ? -4.704 -5.697 -2.687 1.00 96.00 71 GLU A CA 1
ATOM 569 C C . GLU A 1 71 ? -4.506 -5.618 -1.178 1.00 96.00 71 GLU A C 1
ATOM 571 O O . GLU A 1 71 ? -3.766 -6.407 -0.592 1.00 96.00 71 GLU A O 1
ATOM 576 N N . LEU A 1 72 ? -5.178 -4.664 -0.550 1.00 94.38 72 LEU A N 1
ATOM 577 C CA . LEU A 1 72 ? -5.189 -4.486 0.888 1.00 94.38 72 LEU A CA 1
ATOM 578 C C . LEU A 1 72 ? -6.527 -4.916 1.446 1.00 94.38 72 LEU A C 1
ATOM 580 O O . LEU A 1 72 ? -7.560 -4.462 0.959 1.00 94.38 72 LEU A O 1
ATOM 584 N N . ARG A 1 73 ? -6.494 -5.740 2.492 1.00 92.69 73 ARG A N 1
ATOM 585 C CA . ARG A 1 73 ? -7.681 -6.263 3.174 1.00 92.69 73 ARG A CA 1
ATOM 586 C C . ARG A 1 73 ? -7.588 -6.000 4.666 1.00 92.69 73 ARG A C 1
ATOM 588 O O . ARG A 1 73 ? -6.541 -6.260 5.255 1.00 92.69 73 ARG A O 1
ATOM 595 N N . VAL A 1 74 ? -8.664 -5.479 5.251 1.00 89.19 74 VAL A N 1
ATOM 596 C CA . VAL A 1 74 ? -8.788 -5.364 6.714 1.00 89.19 74 VAL A CA 1
ATOM 597 C C . VAL A 1 74 ? -8.824 -6.757 7.338 1.00 89.19 74 VAL A C 1
ATOM 599 O O . VAL A 1 74 ? -9.398 -7.672 6.744 1.00 89.19 74 VAL A O 1
ATOM 602 N N . ILE A 1 75 ? -8.236 -6.884 8.529 1.00 85.75 75 ILE A N 1
ATOM 603 C CA . ILE A 1 75 ? -8.320 -8.069 9.397 1.00 85.75 75 ILE A CA 1
ATOM 604 C C . ILE A 1 75 ? -9.396 -7.870 10.464 1.00 85.75 75 ILE A C 1
ATOM 606 O O . ILE A 1 75 ? -9.440 -6.763 11.048 1.00 85.75 75 ILE A O 1
#

pLDDT: mean 91.1, std 5.36, range [74.56, 97.12]

Solvent-accessible surface area (backbone atoms only — not comparable to full-atom values): 4339 Å² total; per-residue (Å²): 92,78,48,90,85,49,29,42,40,48,78,45,71,51,96,93,36,80,44,36,36,40,39,31,30,68,53,62,47,78,48,74,49,80,43,98,65,62,66,49,40,28,42,93,94,37,80,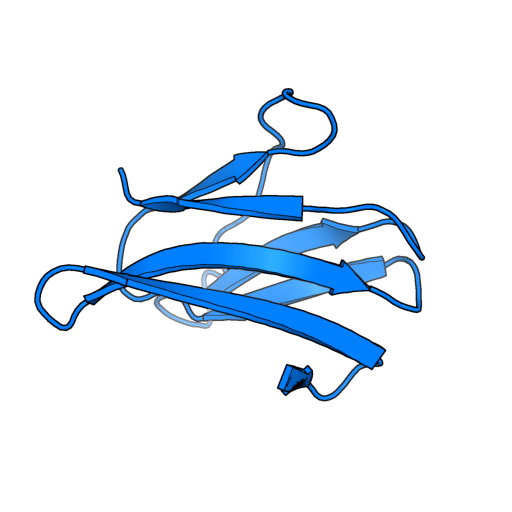54,80,70,43,72,44,91,91,39,89,50,27,38,36,33,82,43,50,47,75,43,60,36,40,37,35,61,114

Foldseek 3Di:
DADPQAKDKDFDDDPNATFKMKIAHQAWDKDKDAHPADKWKDFPNDTDDWDDDPVDPRMIMDTDHHRTIMMIGHD

Radius of gyration: 11.75 Å; Cα contacts (8 Å, |Δi|>4): 154; chains: 1; bounding box: 30×26×27 Å

Sequence (75 aa):
MRARGGYELEIKWANGSLSEAHIVPQYSGTCSIRVPHDFEIYSDHRKIEHRRDTNQSGVISFEVQAARAYELRVI

Nearest PDB structures (foldseek):
  2rdy-assembly1_B  TM=9.520E-01  e=1.292E-05  Halalkalibacterium halodurans C-125
  4ufc-assembly2_B  TM=7.194E-01  e=3.681E-02  Bacteroides ovatus
  8j9d-assembly1_D  TM=5.115E-01  e=1.676E+00  Xanthomonas campestris pv. campestris str. B100
  6jn7-assembly2_B  TM=6.596E-01  e=4.352E+00  Campylobacter jejuni
  3o14-assembly2_B  TM=4.431E-01  e=8.672E+00  Marinobacter nauticus VT8

Secondary structure (DSSP, 8-state):
-EETTTEEEEEEEETTEEEEEEEEESS-EEEEEE-SS-EEEEETTEEE--EE-SSSTTEEEEEE-TT--EEEEE-

Mean predicted aligned error: 3.75 Å